Protein AF-A0A8I1RC68-F1 (afdb_monomer)

Radius of gyration: 10.31 Å; Cα contacts (8 Å, |Δi|>4): 72; chains: 1; bounding box: 23×20×23 Å

S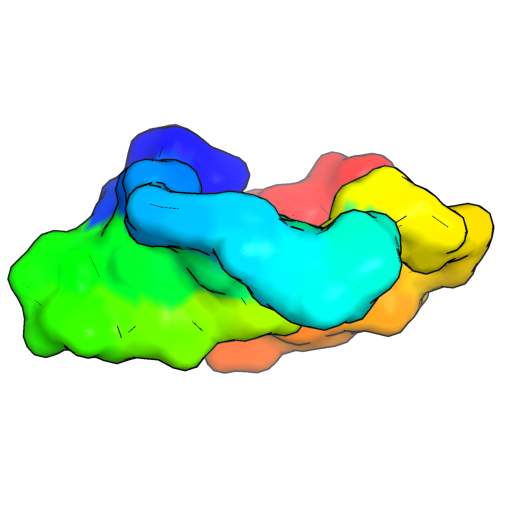equence (52 aa):
MREAGWRFLRPGKGSHEIWRNAAGETITVPHNCRSRHTANGILKDAGISHRF

Mean predicted aligned error: 7.49 Å

Secondary structure (DSSP, 8-state):
-GGGT-EEEEE-SSSEEEEE-TTS-EEEEETT-S-HHHHHHHHHHTT-----

pLDDT: mean 72.33, std 11.51, range [49.03, 87.88]

Nearest PDB structures (foldseek):
  7qxw-assembly1_C  TM=6.397E-01  e=1.253E+00  Homo sapiens
  6c00-assembly1_A  TM=7.381E-01  e=2.748E+00  Clostridioides difficile
  8usc-assembly1_E  TM=5.709E-01  e=1.856E+00  Homo sapiens
  3ue1-assembly1_B  TM=5.802E-01  e=1.856E+00  Acinetobacter baumannii
  5vgz-assembly1_A  TM=6.037E-01  e=4.950E+00  Homo sapiens

Solvent-accessible surface area (backbone atoms only — not comparable to full-atom values): 3179 Å² total; per-residue (Å²): 95,67,90,73,55,32,40,84,71,46,77,43,82,81,53,26,34,28,31,31,35,87,91,68,53,73,49,78,44,55,77,71,52,91,49,60,66,61,50,36,47,56,29,50,75,69,71,37,94,57,85,127

Structure (mmCIF, N/CA/C/O backbone):
data_AF-A0A8I1RC68-F1
#
_entry.id   AF-A0A8I1RC68-F1
#
loop_
_atom_site.group_PDB
_atom_site.id
_atom_site.type_symbol
_atom_site.label_atom_id
_atom_site.label_alt_id
_atom_site.label_comp_id
_atom_site.label_asym_id
_atom_site.label_entity_id
_atom_site.label_seq_id
_atom_site.pdbx_PDB_ins_code
_atom_site.Cartn_x
_atom_site.Cartn_y
_atom_site.Cartn_z
_atom_site.occupancy
_atom_site.B_iso_or_equiv
_atom_site.auth_seq_id
_atom_site.auth_comp_id
_atom_site.auth_asym_id
_atom_site.auth_atom_id
_atom_site.pdbx_PDB_model_num
ATOM 1 N N . MET A 1 1 ? -3.510 -13.180 -1.542 1.00 61.31 1 MET A N 1
ATOM 2 C CA . MET A 1 1 ? -4.127 -11.854 -1.266 1.00 61.31 1 MET A CA 1
ATOM 3 C C . MET A 1 1 ? -5.607 -11.923 -0.929 1.00 61.31 1 MET A C 1
ATOM 5 O O . MET A 1 1 ? -5.961 -11.481 0.155 1.00 61.31 1 MET A O 1
ATOM 9 N N . ARG A 1 2 ? -6.464 -12.496 -1.791 1.00 58.03 2 ARG A N 1
ATOM 10 C CA . ARG A 1 2 ? -7.904 -12.647 -1.493 1.00 58.03 2 ARG A CA 1
ATOM 11 C C . ARG A 1 2 ? -8.182 -13.380 -0.174 1.00 58.03 2 ARG A C 1
ATOM 13 O O . ARG A 1 2 ? -9.041 -12.953 0.581 1.00 58.03 2 ARG A O 1
ATOM 20 N N . GLU A 1 3 ? -7.390 -14.404 0.133 1.00 60.31 3 GLU A N 1
ATOM 21 C CA . GLU A 1 3 ? -7.479 -15.169 1.389 1.00 60.31 3 GLU A CA 1
ATOM 22 C C . GLU A 1 3 ? -7.043 -14.378 2.633 1.00 60.31 3 GLU A C 1
ATOM 24 O O . GLU A 1 3 ? -7.453 -14.703 3.737 1.00 60.31 3 GLU A O 1
ATOM 29 N N . ALA A 1 4 ? -6.261 -13.307 2.464 1.00 67.06 4 ALA A N 1
ATOM 30 C CA . ALA A 1 4 ? -5.801 -12.445 3.555 1.00 67.06 4 ALA A CA 1
ATOM 31 C C . ALA A 1 4 ? -6.705 -11.212 3.762 1.00 67.06 4 ALA A C 1
ATOM 33 O O . ALA A 1 4 ? -6.309 -10.256 4.418 1.00 67.06 4 ALA A O 1
ATOM 34 N N . GLY A 1 5 ? -7.899 -11.189 3.155 1.00 74.94 5 GLY A N 1
ATOM 35 C CA . GLY A 1 5 ? -8.835 -10.063 3.263 1.00 74.94 5 GLY A CA 1
ATOM 36 C C . GLY A 1 5 ? -8.510 -8.865 2.363 1.00 74.94 5 GLY A C 1
ATOM 37 O O . GLY A 1 5 ? -9.128 -7.808 2.499 1.00 74.94 5 GLY A O 1
ATOM 38 N N . TRP A 1 6 ? -7.579 -9.020 1.418 1.00 82.25 6 TRP A N 1
ATOM 39 C CA . TRP A 1 6 ? -7.222 -7.978 0.457 1.00 82.25 6 TRP A CA 1
ATOM 40 C C . TRP A 1 6 ? -8.034 -8.129 -0.826 1.00 82.25 6 TRP A C 1
ATOM 42 O O . TRP A 1 6 ? -8.060 -9.192 -1.454 1.00 82.25 6 TRP A O 1
ATOM 52 N N . ARG A 1 7 ? -8.683 -7.043 -1.241 1.00 84.44 7 ARG A N 1
ATOM 53 C CA . ARG A 1 7 ? -9.461 -6.959 -2.476 1.00 84.44 7 ARG A CA 1
ATOM 54 C C . ARG A 1 7 ? -8.712 -6.132 -3.499 1.00 84.44 7 ARG A C 1
ATOM 56 O O . ARG A 1 7 ? -8.164 -5.083 -3.179 1.00 84.44 7 ARG A O 1
ATOM 63 N N . PHE A 1 8 ? -8.707 -6.603 -4.736 1.00 83.81 8 PHE A N 1
ATOM 64 C CA . PHE A 1 8 ? -8.185 -5.819 -5.840 1.00 83.81 8 PHE A CA 1
ATOM 65 C C . PHE A 1 8 ? -9.009 -4.536 -5.965 1.00 83.81 8 PHE A C 1
ATOM 67 O O . PHE A 1 8 ? -10.237 -4.596 -6.047 1.00 83.81 8 PHE A O 1
ATOM 74 N N . LEU A 1 9 ? -8.334 -3.390 -5.925 1.00 87.56 9 LEU A N 1
ATOM 75 C CA . LEU A 1 9 ? -8.968 -2.082 -6.027 1.00 87.56 9 LEU A CA 1
ATOM 76 C C . LEU A 1 9 ? -8.898 -1.575 -7.464 1.00 87.56 9 LEU A C 1
ATOM 78 O O . LEU A 1 9 ? -9.922 -1.217 -8.038 1.00 87.56 9 LEU A O 1
ATOM 82 N N . ARG A 1 10 ? -7.689 -1.519 -8.034 1.00 87.88 10 ARG A N 1
ATOM 83 C CA . ARG A 1 10 ? -7.462 -1.045 -9.405 1.00 87.88 10 ARG A CA 1
ATOM 84 C C . ARG A 1 10 ? -6.068 -1.414 -9.911 1.00 87.88 10 ARG A C 1
ATOM 86 O O . ARG A 1 10 ? -5.159 -1.580 -9.098 1.00 87.88 10 ARG A O 1
ATOM 93 N N . PRO A 1 11 ? -5.838 -1.435 -11.231 1.00 84.38 11 PRO A N 1
ATOM 94 C CA . PRO A 1 11 ? -4.482 -1.436 -11.757 1.00 84.38 11 PRO A CA 1
ATOM 95 C C . PRO A 1 11 ? -3.785 -0.098 -11.446 1.00 84.38 11 PRO A C 1
ATOM 97 O O . PRO A 1 11 ? -4.371 0.986 -11.5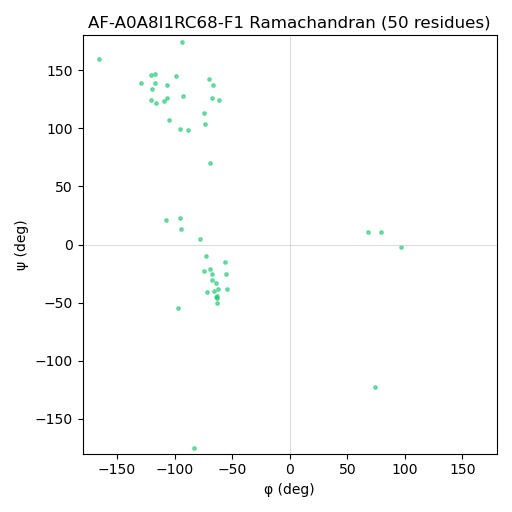30 1.00 84.38 11 PRO A O 1
ATOM 100 N N . GLY A 1 12 ? -2.526 -0.179 -11.032 1.00 81.19 12 GLY A N 1
ATOM 101 C CA . GLY A 1 12 ? -1.595 0.940 -10.942 1.00 81.19 12 GLY A CA 1
ATOM 102 C C . GLY A 1 12 ? -0.928 1.233 -12.290 1.00 81.19 12 GLY A C 1
ATOM 103 O O . GLY A 1 12 ? -1.241 0.634 -13.316 1.00 81.19 12 GLY A O 1
ATOM 104 N N . LYS A 1 13 ? 0.019 2.177 -12.304 1.00 79.44 13 LYS A N 1
ATOM 105 C CA . LYS A 1 13 ? 0.749 2.534 -13.529 1.00 79.44 13 LYS A CA 1
ATOM 106 C C . LYS A 1 13 ? 1.645 1.372 -13.974 1.00 79.44 13 LYS A C 1
ATOM 108 O O . LYS A 1 13 ? 2.494 0.914 -13.207 1.00 79.44 13 LYS A O 1
ATOM 113 N N . GLY A 1 14 ? 1.499 0.945 -15.226 1.00 80.19 14 GLY A N 1
ATOM 114 C CA . GLY A 1 14 ? 2.292 -0.137 -15.808 1.00 80.19 14 GLY A CA 1
ATOM 115 C C . GLY A 1 14 ? 1.868 -1.503 -15.272 1.00 80.19 14 GLY A C 1
ATOM 116 O O . GLY A 1 14 ? 0.715 -1.889 -15.398 1.00 80.19 14 GLY A O 1
ATOM 117 N N . SER A 1 15 ? 2.806 -2.240 -14.683 1.00 75.69 15 SER A N 1
ATOM 118 C CA . SER A 1 15 ? 2.588 -3.611 -14.207 1.00 75.69 15 SER A CA 1
ATOM 119 C C . SER A 1 15 ? 2.236 -3.704 -12.724 1.00 75.69 15 SER A C 1
ATOM 121 O O . SER A 1 15 ? 2.513 -4.721 -12.096 1.00 75.69 15 SER A O 1
ATOM 123 N N . HIS A 1 16 ? 1.709 -2.633 -12.141 1.00 82.19 16 HIS A N 1
ATOM 124 C CA . HIS A 1 16 ? 1.361 -2.590 -10.728 1.00 82.19 16 HIS A CA 1
ATOM 125 C C . HIS A 1 16 ? -0.131 -2.834 -10.543 1.00 82.19 16 HIS A C 1
ATOM 127 O O . HIS A 1 16 ? -0.944 -2.365 -11.331 1.00 82.19 16 HIS A O 1
ATOM 133 N N . GLU A 1 17 ? -0.495 -3.511 -9.470 1.00 85.31 17 GLU A N 1
ATOM 134 C CA . GLU A 1 17 ? -1.860 -3.699 -9.005 1.00 85.31 17 GLU A CA 1
ATOM 135 C C . GLU A 1 17 ? -2.002 -3.044 -7.642 1.00 85.31 17 GLU A C 1
ATOM 137 O O . GLU A 1 17 ? -1.116 -3.150 -6.801 1.00 85.31 17 GLU A O 1
ATOM 142 N N . ILE A 1 18 ? -3.113 -2.367 -7.408 1.00 85.88 18 ILE A N 1
ATOM 143 C CA . ILE A 1 18 ? -3.417 -1.756 -6.123 1.00 85.88 18 ILE A CA 1
ATOM 144 C C . ILE A 1 18 ? -4.506 -2.591 -5.471 1.00 85.88 18 ILE A C 1
ATOM 146 O O . ILE A 1 18 ? -5.570 -2.823 -6.050 1.00 85.88 18 ILE A O 1
ATOM 150 N N . TRP A 1 19 ? -4.232 -3.024 -4.252 1.00 86.25 19 TRP A N 1
ATOM 151 C CA . TRP A 1 19 ? -5.102 -3.849 -3.433 1.00 86.25 19 TRP A CA 1
ATOM 152 C C . TRP A 1 19 ? -5.481 -3.076 -2.178 1.00 86.25 19 TRP A C 1
ATOM 154 O O . TRP A 1 19 ? -4.690 -2.282 -1.679 1.00 86.25 19 TRP A O 1
ATOM 164 N N . ARG A 1 20 ? -6.692 -3.290 -1.669 1.00 86.12 20 ARG A N 1
ATOM 165 C CA . ARG A 1 20 ? -7.224 -2.630 -0.478 1.00 86.12 20 ARG A CA 1
ATOM 166 C C . ARG A 1 20 ? -7.791 -3.652 0.496 1.00 86.12 20 ARG A C 1
ATOM 168 O O . ARG A 1 20 ? -8.465 -4.587 0.063 1.00 86.12 20 ARG A O 1
ATOM 175 N N . ASN A 1 21 ? -7.550 -3.478 1.788 1.00 85.00 21 ASN A N 1
ATOM 176 C CA . ASN A 1 21 ? -8.165 -4.310 2.821 1.00 85.00 21 ASN A CA 1
ATOM 177 C C . ASN A 1 21 ? -9.464 -3.688 3.373 1.00 85.00 21 ASN A C 1
ATOM 179 O O . ASN A 1 21 ? -9.847 -2.570 3.024 1.00 85.00 21 ASN A O 1
ATOM 183 N N .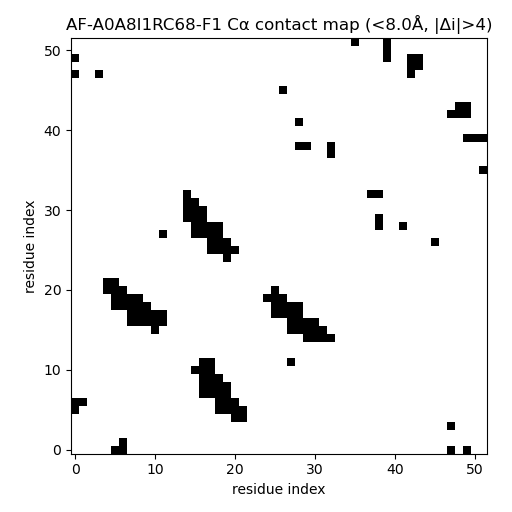 ALA A 1 22 ? -10.156 -4.427 4.242 1.00 82.62 22 ALA A N 1
ATOM 184 C CA . ALA A 1 22 ? -11.383 -3.958 4.889 1.00 82.62 22 ALA A CA 1
ATOM 185 C C . ALA A 1 22 ? -11.154 -2.791 5.872 1.00 82.62 22 ALA A C 1
ATOM 187 O O . ALA A 1 22 ? -12.062 -1.991 6.071 1.00 82.62 22 ALA A O 1
ATOM 188 N N . ALA A 1 23 ? -9.946 -2.662 6.435 1.00 84.25 23 ALA A N 1
ATOM 189 C CA . ALA A 1 23 ? -9.551 -1.532 7.280 1.00 84.25 23 ALA A CA 1
ATOM 190 C C . ALA A 1 23 ? -9.326 -0.235 6.477 1.00 84.25 23 ALA A C 1
ATOM 192 O O . ALA A 1 23 ? -9.216 0.847 7.045 1.00 84.25 23 ALA A O 1
ATOM 193 N N . GLY A 1 24 ? -9.301 -0.327 5.145 1.00 82.31 24 GLY A N 1
ATOM 194 C CA . GLY A 1 24 ? -9.148 0.801 4.241 1.00 82.31 24 GLY A CA 1
ATOM 195 C C . GLY A 1 24 ? -7.717 1.040 3.763 1.00 82.31 24 GLY A C 1
ATOM 196 O O . GLY A 1 24 ? -7.543 1.911 2.909 1.00 82.31 24 GLY A O 1
ATOM 197 N N . GLU A 1 25 ? -6.743 0.261 4.230 1.00 85.31 25 GLU A N 1
ATOM 198 C CA . GLU A 1 25 ? -5.336 0.332 3.832 1.00 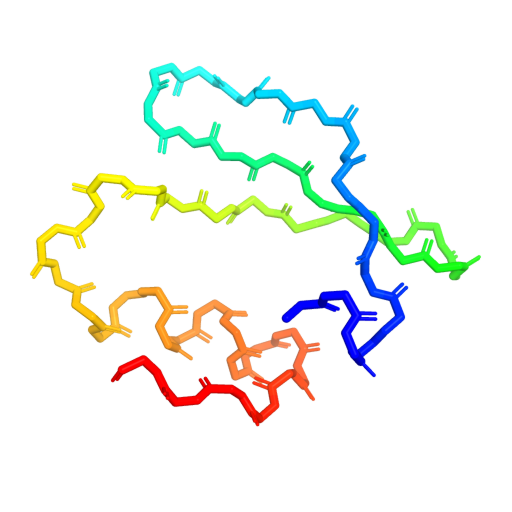85.31 25 GLU A CA 1
ATOM 199 C C . GLU A 1 25 ? -5.153 -0.157 2.397 1.00 85.31 25 GLU A C 1
ATOM 201 O O . GLU A 1 25 ? -5.802 -1.113 1.963 1.00 85.31 25 GLU A O 1
ATOM 206 N N . THR A 1 26 ? -4.253 0.488 1.656 1.00 85.62 26 THR A N 1
ATOM 207 C CA . THR A 1 26 ? -3.958 0.155 0.261 1.00 85.62 26 THR A CA 1
ATOM 208 C C . THR A 1 26 ? -2.503 -0.237 0.078 1.00 85.62 26 THR A C 1
ATOM 210 O O . THR A 1 26 ? -1.616 0.494 0.512 1.00 85.62 26 THR A O 1
ATOM 213 N N . ILE A 1 27 ? -2.255 -1.329 -0.643 1.00 82.50 27 ILE A N 1
ATOM 214 C CA . ILE A 1 27 ? -0.915 -1.789 -1.019 1.00 82.50 27 ILE A CA 1
ATOM 215 C C . ILE A 1 27 ? -0.790 -1.849 -2.533 1.00 82.50 27 ILE A C 1
ATOM 217 O O . ILE A 1 27 ? -1.749 -2.156 -3.240 1.00 82.50 27 ILE A O 1
ATOM 221 N N . THR A 1 28 ? 0.407 -1.561 -3.032 1.00 83.94 28 THR A N 1
ATOM 222 C CA . THR A 1 28 ? 0.722 -1.6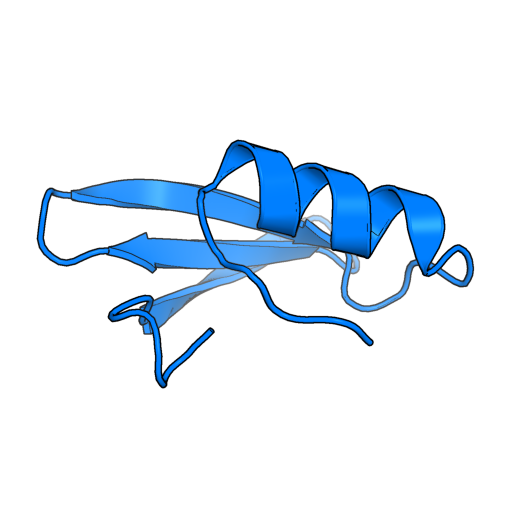52 -4.458 1.00 83.94 28 THR A CA 1
ATOM 223 C C . THR A 1 28 ? 1.643 -2.836 -4.685 1.00 83.94 28 THR A C 1
ATOM 225 O O . THR A 1 28 ? 2.710 -2.905 -4.085 1.00 83.94 28 THR A O 1
ATOM 228 N N . VAL A 1 29 ? 1.246 -3.758 -5.554 1.00 77.50 29 VAL A N 1
ATOM 229 C CA . VAL A 1 29 ? 1.984 -4.985 -5.848 1.00 77.50 29 VAL A CA 1
ATOM 230 C C . VAL A 1 29 ? 2.348 -5.047 -7.322 1.00 77.50 29 VAL A C 1
ATOM 232 O O . VAL A 1 29 ? 1.470 -4.949 -8.175 1.00 77.50 29 VAL A O 1
ATOM 235 N N . PRO A 1 30 ? 3.635 -5.193 -7.661 1.00 76.62 30 PRO A N 1
ATOM 236 C CA . PRO A 1 30 ? 4.058 -5.359 -9.042 1.00 76.62 30 PRO A CA 1
ATOM 237 C C . PRO A 1 30 ? 3.728 -6.776 -9.540 1.00 76.62 30 PRO A C 1
ATOM 239 O O . PRO A 1 30 ? 4.346 -7.748 -9.117 1.00 76.62 30 PRO A O 1
ATOM 242 N N . HIS A 1 31 ? 2.799 -6.893 -10.488 1.00 66.44 31 HIS A N 1
ATOM 243 C CA . HIS A 1 31 ? 2.391 -8.147 -11.133 1.00 66.44 31 HIS A CA 1
ATOM 244 C C . HIS A 1 31 ? 3.430 -8.673 -12.143 1.00 66.44 31 HIS A C 1
ATOM 246 O O . HIS A 1 31 ? 3.475 -9.863 -12.428 1.00 66.44 31 HIS A O 1
ATOM 252 N N . ASN A 1 32 ? 4.304 -7.811 -12.680 1.00 63.50 32 ASN A N 1
ATOM 253 C CA . ASN A 1 32 ? 5.345 -8.210 -13.647 1.00 63.50 32 ASN A CA 1
ATOM 254 C C . ASN A 1 32 ? 6.762 -8.200 -13.048 1.00 63.50 32 ASN A C 1
ATOM 256 O O . ASN A 1 32 ? 7.761 -8.097 -13.767 1.00 63.50 32 ASN A O 1
ATOM 260 N N . CYS A 1 33 ? 6.877 -8.267 -11.718 1.00 55.88 33 CYS A N 1
ATOM 261 C CA . CYS A 1 33 ? 8.183 -8.366 -11.086 1.00 55.88 33 CYS A CA 1
ATOM 262 C C . CYS A 1 33 ? 8.733 -9.783 -11.294 1.00 55.88 33 CYS A C 1
ATOM 264 O O . CYS A 1 33 ? 8.350 -10.718 -10.598 1.00 55.88 33 CYS A O 1
ATOM 266 N N . ARG A 1 34 ? 9.687 -9.944 -12.221 1.00 55.56 34 ARG A N 1
ATOM 267 C CA . ARG A 1 34 ? 10.487 -11.181 -12.355 1.00 55.56 34 ARG A CA 1
ATOM 268 C C . ARG A 1 34 ? 11.218 -11.563 -11.057 1.00 55.56 34 ARG A C 1
ATOM 270 O O . ARG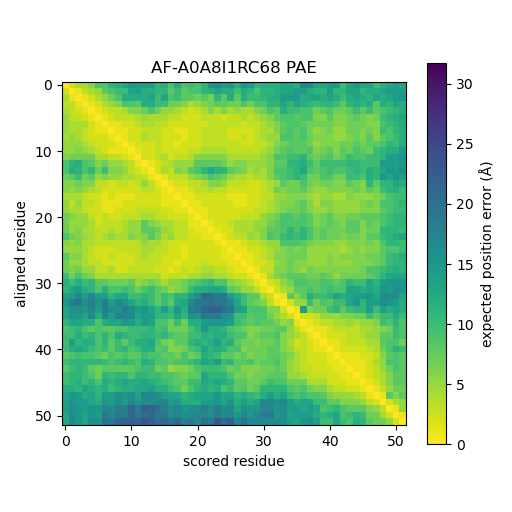 A 1 34 ? 11.657 -12.699 -10.916 1.00 55.56 34 ARG A O 1
ATOM 277 N N . SER A 1 35 ? 11.324 -10.636 -10.102 1.00 58.91 35 SER A N 1
ATOM 278 C CA . SER A 1 35 ? 11.862 -10.882 -8.769 1.00 58.91 35 SER A CA 1
ATOM 279 C C . SER A 1 35 ? 10.742 -11.188 -7.770 1.00 58.91 35 SER A C 1
ATOM 281 O O . SER A 1 35 ? 10.114 -10.288 -7.208 1.00 58.91 35 SER A O 1
ATOM 283 N N . ARG A 1 36 ? 10.535 -12.484 -7.497 1.00 58.88 36 ARG A N 1
ATOM 284 C CA . ARG A 1 36 ? 9.645 -12.977 -6.426 1.00 58.88 36 ARG A CA 1
ATOM 285 C C . ARG A 1 36 ? 10.008 -12.391 -5.057 1.00 58.88 36 ARG A C 1
ATOM 287 O O . ARG A 1 36 ? 9.144 -12.263 -4.202 1.00 58.88 36 ARG A O 1
ATOM 294 N N . HIS A 1 37 ? 11.265 -11.991 -4.850 1.00 64.06 37 HIS A N 1
ATOM 295 C CA . HIS A 1 37 ? 11.738 -11.404 -3.594 1.00 64.06 37 HIS A CA 1
ATOM 296 C C . HIS A 1 37 ? 11.099 -10.047 -3.297 1.00 64.06 37 HIS A C 1
ATOM 298 O O . HIS A 1 37 ? 10.716 -9.799 -2.159 1.00 64.06 37 HIS A O 1
ATOM 304 N N . THR A 1 38 ? 10.928 -9.195 -4.308 1.00 64.75 38 THR A N 1
ATOM 305 C CA . THR A 1 38 ? 10.305 -7.876 -4.129 1.00 64.75 38 THR A CA 1
ATOM 306 C C . THR A 1 38 ? 8.803 -8.013 -3.887 1.00 64.75 38 THR A C 1
ATOM 308 O O . THR A 1 38 ? 8.263 -7.362 -2.997 1.00 64.75 38 THR A O 1
ATOM 311 N N . ALA A 1 39 ? 8.139 -8.916 -4.617 1.00 65.00 39 ALA A N 1
ATOM 312 C CA . ALA A 1 39 ? 6.726 -9.220 -4.397 1.00 65.00 39 ALA A CA 1
ATOM 313 C C . ALA A 1 39 ? 6.485 -9.819 -2.998 1.00 65.00 39 ALA A C 1
ATOM 315 O O . ALA A 1 39 ? 5.611 -9.353 -2.272 1.00 65.00 39 ALA A O 1
ATOM 316 N N . ASN A 1 40 ? 7.305 -10.792 -2.587 1.00 64.69 40 ASN A N 1
ATOM 317 C CA . ASN A 1 40 ? 7.216 -11.419 -1.267 1.00 64.69 40 ASN A CA 1
ATOM 318 C C . ASN A 1 40 ? 7.586 -10.452 -0.130 1.00 64.69 40 ASN A C 1
ATOM 320 O O . ASN A 1 40 ? 7.033 -10.578 0.956 1.00 64.69 40 ASN A O 1
ATOM 324 N N . GLY A 1 41 ? 8.476 -9.480 -0.364 1.00 68.56 41 GLY A N 1
ATOM 325 C CA . GLY A 1 41 ? 8.784 -8.415 0.595 1.00 68.56 41 GLY A CA 1
ATOM 326 C C . GLY A 1 41 ? 7.566 -7.539 0.883 1.00 68.56 41 GLY A C 1
ATOM 327 O O . GLY A 1 41 ? 7.169 -7.415 2.033 1.00 68.56 41 GLY A O 1
ATOM 328 N N . ILE A 1 42 ? 6.894 -7.049 -0.164 1.00 68.69 42 ILE A N 1
ATOM 329 C CA . ILE A 1 42 ? 5.670 -6.239 -0.024 1.00 68.69 42 ILE A CA 1
ATOM 330 C C . ILE A 1 42 ? 4.544 -7.046 0.639 1.00 68.69 42 ILE A C 1
ATOM 332 O O . ILE A 1 42 ? 3.800 -6.520 1.462 1.00 68.69 42 ILE A O 1
ATOM 336 N N . LEU A 1 43 ? 4.425 -8.334 0.307 1.00 69.38 43 LEU A N 1
ATOM 337 C CA . LEU A 1 43 ? 3.4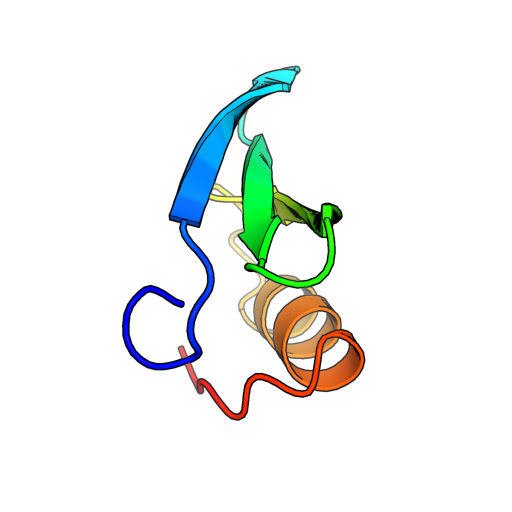70 -9.234 0.957 1.00 69.38 43 LEU A CA 1
ATOM 338 C C . LEU A 1 43 ? 3.785 -9.414 2.447 1.00 69.38 43 LEU A C 1
ATOM 340 O O . LEU A 1 43 ? 2.878 -9.312 3.270 1.00 69.38 43 LEU A O 1
ATOM 344 N N . LYS A 1 44 ? 5.059 -9.620 2.797 1.00 68.75 44 LYS A N 1
ATOM 345 C CA . LYS A 1 44 ? 5.521 -9.753 4.183 1.00 68.75 44 LYS A CA 1
ATOM 346 C C . LYS A 1 44 ? 5.291 -8.469 4.981 1.00 68.75 44 LYS A C 1
ATOM 348 O O . LYS A 1 44 ? 4.787 -8.552 6.097 1.00 68.75 44 LYS A O 1
ATOM 353 N N . ASP A 1 45 ? 5.603 -7.312 4.402 1.00 66.06 45 ASP A N 1
ATOM 354 C CA . ASP A 1 45 ? 5.374 -6.002 5.022 1.00 66.06 45 ASP A CA 1
ATOM 355 C C . ASP A 1 45 ? 3.876 -5.733 5.222 1.00 66.06 45 ASP A C 1
ATOM 357 O O . ASP A 1 45 ? 3.475 -5.154 6.227 1.00 66.06 45 ASP A O 1
ATOM 361 N N . ALA A 1 46 ? 3.028 -6.234 4.320 1.00 64.44 46 ALA A N 1
ATOM 362 C CA . ALA A 1 46 ? 1.572 -6.186 4.450 1.00 64.44 46 ALA A CA 1
ATOM 363 C C . ALA A 1 46 ? 0.995 -7.235 5.428 1.00 64.44 46 ALA A C 1
ATOM 365 O O . ALA A 1 46 ? -0.226 -7.386 5.510 1.00 64.44 46 ALA A O 1
ATOM 366 N N . GLY A 1 47 ? 1.838 -8.006 6.128 1.00 64.31 47 GLY A N 1
ATOM 367 C CA . GLY A 1 47 ? 1.410 -9.088 7.024 1.00 64.31 47 GLY A CA 1
ATOM 368 C C . GLY A 1 47 ? 0.770 -10.277 6.299 1.00 64.31 47 GLY A C 1
ATOM 369 O O . GLY A 1 47 ? 0.194 -11.168 6.923 1.00 64.31 47 GLY A O 1
ATOM 370 N N . ILE A 1 48 ? 0.864 -10.313 4.970 1.00 65.69 48 ILE A N 1
ATOM 371 C CA . ILE A 1 48 ? 0.356 -11.391 4.136 1.00 65.69 48 ILE A CA 1
ATOM 372 C C . ILE A 1 48 ? 1.472 -12.429 4.018 1.00 65.69 48 ILE A C 1
ATOM 374 O O . ILE A 1 48 ? 2.362 -12.316 3.176 1.00 65.69 48 ILE A O 1
ATOM 378 N N . SER A 1 49 ? 1.405 -13.483 4.830 1.00 55.75 49 SER A N 1
ATOM 379 C CA . SER A 1 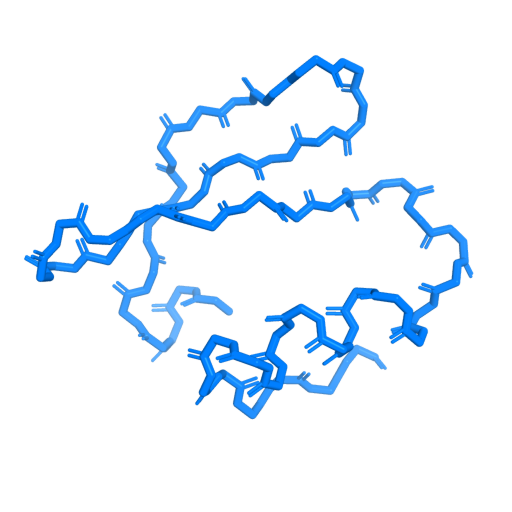49 ? 2.235 -14.682 4.655 1.00 55.75 49 SER A CA 1
ATOM 380 C C . SER A 1 49 ? 1.804 -15.446 3.398 1.00 55.75 49 SER A C 1
ATOM 382 O O . SER A 1 49 ? 1.205 -16.514 3.472 1.00 55.75 49 SER A O 1
ATOM 384 N N . HIS A 1 50 ? 2.066 -14.883 2.220 1.00 51.28 50 HIS A N 1
ATOM 385 C CA . HIS A 1 50 ? 1.888 -15.551 0.939 1.00 51.28 50 HIS A CA 1
ATOM 386 C C . HIS A 1 50 ? 3.252 -15.685 0.277 1.00 51.28 50 HIS A C 1
ATOM 388 O O . HIS A 1 50 ? 3.965 -14.701 0.082 1.00 51.28 50 HIS A O 1
ATOM 394 N N . ARG A 1 51 ? 3.632 -16.926 -0.011 1.00 49.03 51 ARG A N 1
ATOM 395 C CA . ARG A 1 51 ? 4.910 -17.281 -0.619 1.00 49.03 51 ARG A CA 1
ATOM 396 C C . ARG A 1 51 ? 4.617 -17.638 -2.077 1.00 49.03 51 ARG A C 1
ATOM 398 O O . ARG A 1 51 ? 3.985 -18.663 -2.313 1.00 49.03 51 ARG A O 1
ATOM 405 N N . PHE A 1 52 ? 4.994 -16.756 -3.005 1.00 51.47 52 PHE A N 1
ATOM 406 C CA . PHE A 1 52 ? 4.971 -17.030 -4.451 1.00 51.47 52 PHE A CA 1
ATOM 407 C C . PHE A 1 52 ? 6.058 -18.020 -4.872 1.00 51.47 52 PHE A C 1
ATOM 409 O O . PHE A 1 52 ? 7.160 -17.966 -4.270 1.00 51.47 52 PHE A O 1
#

Foldseek 3Di:
DVVVQWAFDAADPDQWT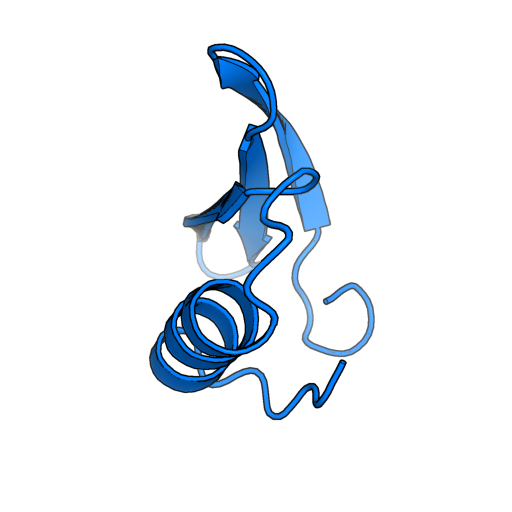WIAHPVGDIFIARNPPPDQPVRVVSCVVVVNPDRD